Protein AF-A0A1Z4IA26-F1 (afdb_monomer)

Mean predicted aligned error: 9.78 Å

Structure (mmCIF, N/CA/C/O backbone):
data_AF-A0A1Z4IA26-F1
#
_entry.id   AF-A0A1Z4IA26-F1
#
loop_
_atom_site.group_PDB
_atom_site.id
_a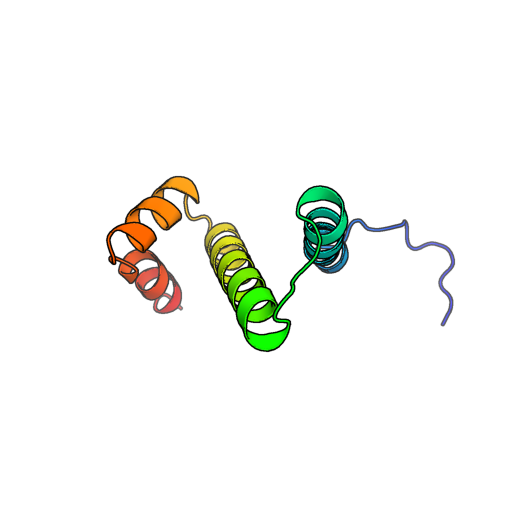tom_site.type_symbol
_atom_site.label_atom_id
_atom_site.label_alt_id
_atom_site.label_comp_id
_atom_site.label_asym_id
_atom_site.label_entity_id
_atom_site.label_seq_id
_atom_site.pdbx_PDB_ins_code
_atom_site.Cartn_x
_atom_site.Cartn_y
_atom_site.Cartn_z
_atom_site.occupancy
_atom_site.B_iso_or_equiv
_atom_site.auth_seq_id
_atom_site.auth_comp_id
_atom_site.auth_asym_id
_atom_site.auth_atom_id
_atom_site.pdbx_PDB_model_num
ATOM 1 N N . MET A 1 1 ? 6.823 26.771 16.215 1.00 47.81 1 MET A N 1
ATOM 2 C CA . MET A 1 1 ? 6.054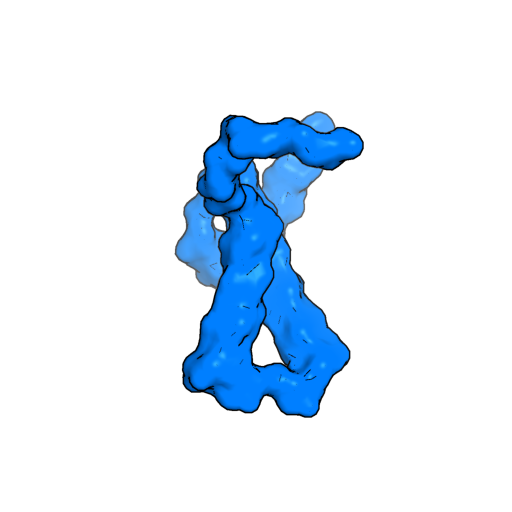 25.594 16.672 1.00 47.81 1 MET A CA 1
ATOM 3 C C . MET A 1 1 ? 6.980 24.391 16.656 1.00 47.81 1 MET A C 1
ATOM 5 O O . MET A 1 1 ? 6.959 23.619 15.711 1.0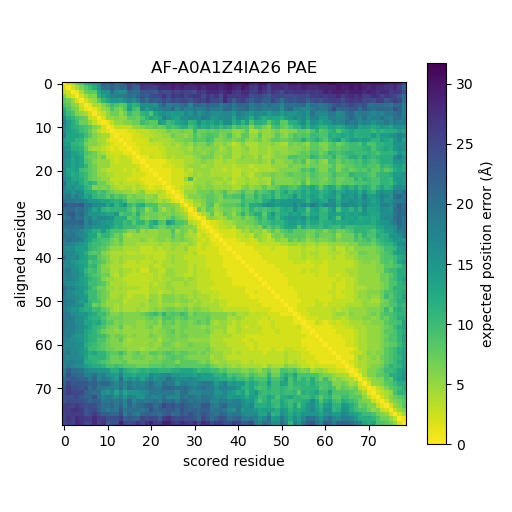0 47.81 1 MET A O 1
ATOM 9 N N . THR A 1 2 ? 7.847 24.284 17.661 1.00 51.78 2 THR A N 1
ATOM 10 C CA . THR A 1 2 ? 8.733 23.128 17.834 1.00 51.78 2 THR A CA 1
ATOM 11 C C . THR A 1 2 ? 8.402 22.572 19.204 1.00 51.78 2 THR A C 1
ATOM 13 O O . THR A 1 2 ? 8.878 23.097 20.203 1.00 51.78 2 THR A O 1
ATOM 16 N N . GLU A 1 3 ? 7.498 21.599 19.261 1.00 57.66 3 GLU A N 1
ATOM 17 C CA . GLU A 1 3 ? 7.184 20.876 20.492 1.00 57.66 3 GLU A CA 1
ATOM 18 C C . GLU A 1 3 ? 8.171 19.705 20.610 1.00 57.66 3 GLU A C 1
ATOM 20 O O . GLU A 1 3 ? 8.063 18.734 19.861 1.00 57.66 3 GLU A O 1
ATOM 25 N N . PRO A 1 4 ? 9.169 19.785 21.509 1.00 66.69 4 PRO A N 1
ATOM 26 C CA . PRO A 1 4 ? 10.305 18.861 21.556 1.00 66.69 4 PRO A CA 1
ATOM 27 C C . PRO A 1 4 ? 9.961 17.477 22.134 1.00 66.69 4 PRO A C 1
ATOM 29 O O . PRO A 1 4 ? 10.863 16.689 22.399 1.00 66.69 4 PRO A O 1
ATOM 32 N N . HIS A 1 5 ? 8.679 17.181 22.366 1.00 63.06 5 HIS A N 1
ATOM 33 C CA . HIS A 1 5 ? 8.239 16.026 23.150 1.00 63.06 5 HIS A CA 1
ATOM 34 C C . HIS A 1 5 ? 7.245 15.107 22.424 1.00 63.06 5 HIS A C 1
ATOM 36 O O . HIS A 1 5 ? 6.650 14.228 23.054 1.00 63.06 5 HIS A O 1
ATOM 42 N N . VAL A 1 6 ? 7.066 15.270 21.107 1.00 64.12 6 VAL A N 1
ATOM 43 C CA . VAL A 1 6 ? 6.360 14.257 20.317 1.00 64.12 6 VAL A CA 1
ATOM 44 C C . VAL A 1 6 ? 7.306 13.067 20.147 1.00 64.12 6 VAL A C 1
ATOM 46 O O . VAL A 1 6 ? 8.367 13.172 19.532 1.00 64.12 6 VAL A O 1
ATOM 49 N N . ALA A 1 7 ? 6.965 11.933 20.759 1.00 64.00 7 ALA A N 1
ATOM 50 C CA . ALA A 1 7 ? 7.687 10.694 20.501 1.00 64.00 7 ALA A CA 1
ATOM 51 C C . ALA A 1 7 ? 7.625 10.405 18.995 1.00 64.00 7 ALA A C 1
ATOM 53 O O . ALA A 1 7 ? 6.597 10.675 18.375 1.00 64.00 7 ALA A O 1
ATOM 54 N N . PHE A 1 8 ? 8.691 9.856 18.404 1.00 63.44 8 PHE A N 1
ATOM 55 C CA . PHE A 1 8 ? 8.654 9.401 17.013 1.00 63.44 8 PHE A CA 1
ATOM 56 C C . PHE A 1 8 ? 7.492 8.418 16.845 1.00 63.44 8 PHE A C 1
ATOM 58 O O . PHE A 1 8 ? 7.556 7.266 17.276 1.00 63.44 8 PHE A O 1
ATOM 65 N N . THR A 1 9 ? 6.386 8.895 16.277 1.00 66.94 9 THR A N 1
ATOM 66 C CA . THR A 1 9 ? 5.204 8.067 16.086 1.00 66.94 9 THR A CA 1
ATOM 67 C C . THR A 1 9 ? 5.397 7.310 14.788 1.00 66.94 9 THR A C 1
ATOM 69 O O . THR A 1 9 ? 5.610 7.930 13.751 1.00 66.94 9 THR A O 1
ATOM 72 N N . ASN A 1 10 ? 5.257 5.989 14.826 1.00 73.56 10 ASN A N 1
ATOM 73 C CA . ASN A 1 10 ? 5.189 5.149 13.634 1.00 73.56 10 ASN A CA 1
ATOM 74 C C . ASN A 1 10 ? 3.838 5.359 12.916 1.00 73.56 10 ASN A C 1
ATOM 76 O O . ASN A 1 10 ? 2.956 4.486 12.917 1.00 73.56 10 ASN A O 1
ATOM 80 N N . ASN A 1 11 ? 3.638 6.564 12.386 1.00 79.81 11 ASN A N 1
ATOM 81 C CA . ASN A 1 11 ? 2.371 6.991 11.816 1.00 79.81 11 ASN A CA 1
ATOM 82 C C . ASN A 1 11 ? 2.051 6.178 10.546 1.00 79.81 11 ASN A C 1
ATOM 84 O O . ASN A 1 11 ? 2.906 5.533 9.934 1.00 79.81 11 ASN A O 1
ATOM 88 N N . GLN A 1 12 ? 0.773 6.138 10.173 1.00 75.19 12 GLN A N 1
ATOM 89 C CA . GLN A 1 12 ? 0.331 5.342 9.026 1.00 75.19 12 GLN A CA 1
ATOM 90 C C . GLN A 1 12 ? 1.004 5.801 7.719 1.00 75.19 12 GLN A C 1
ATOM 92 O O . GLN A 1 12 ? 1.379 4.962 6.905 1.00 75.19 12 GLN A O 1
ATOM 97 N N . ALA A 1 13 ? 1.235 7.109 7.568 1.00 74.62 13 ALA A N 1
ATOM 98 C CA . ALA A 1 13 ? 1.883 7.685 6.393 1.00 74.62 13 ALA A CA 1
ATOM 99 C C . ALA A 1 13 ? 3.323 7.168 6.208 1.00 74.62 13 ALA A C 1
ATOM 101 O O . ALA A 1 13 ? 3.699 6.750 5.115 1.00 74.62 13 ALA A O 1
ATOM 102 N N . GLU A 1 14 ? 4.116 7.109 7.276 1.00 81.75 14 GLU A N 1
ATOM 103 C CA . GLU A 1 14 ? 5.477 6.572 7.258 1.00 81.75 14 GLU A CA 1
ATOM 104 C C . GLU A 1 14 ? 5.511 5.080 6.926 1.00 81.75 14 GLU A C 1
ATOM 106 O O . GLU A 1 14 ? 6.432 4.623 6.243 1.00 81.75 14 GLU A O 1
ATOM 111 N N . ARG A 1 15 ? 4.529 4.303 7.402 1.00 81.06 15 ARG A N 1
ATOM 112 C CA . ARG A 1 15 ? 4.423 2.872 7.069 1.00 81.06 15 ARG A CA 1
ATOM 113 C C . ARG A 1 15 ? 4.119 2.663 5.592 1.00 81.06 15 ARG A C 1
ATOM 115 O O . ARG A 1 15 ? 4.734 1.798 4.964 1.00 81.06 15 ARG A O 1
ATOM 122 N N . ASP A 1 16 ? 3.228 3.476 5.038 1.00 80.25 16 ASP A N 1
ATOM 123 C CA . ASP A 1 16 ? 2.861 3.402 3.626 1.00 80.25 16 ASP A CA 1
ATOM 124 C C . ASP A 1 16 ? 4.039 3.830 2.724 1.00 80.25 16 ASP A C 1
ATOM 126 O O . ASP A 1 16 ? 4.334 3.154 1.733 1.00 80.25 16 ASP A O 1
ATOM 130 N N . LEU A 1 17 ? 4.800 4.861 3.119 1.00 80.12 17 LEU A N 1
ATOM 131 C CA . LEU A 1 17 ? 6.013 5.306 2.416 1.00 80.12 17 LEU A CA 1
ATOM 132 C C . LEU A 1 17 ? 7.165 4.292 2.491 1.00 80.12 17 LEU A C 1
ATOM 134 O O . LEU A 1 17 ? 7.891 4.101 1.510 1.00 80.12 17 LEU A O 1
ATOM 138 N N . ARG A 1 18 ? 7.327 3.585 3.617 1.00 83.94 18 ARG A N 1
ATOM 139 C CA . ARG A 1 18 ? 8.380 2.564 3.776 1.00 83.94 18 ARG A CA 1
ATOM 140 C C . ARG A 1 18 ? 8.293 1.463 2.724 1.00 83.94 18 ARG A C 1
ATOM 142 O O . ARG A 1 18 ? 9.322 0.980 2.250 1.00 83.94 18 ARG A O 1
ATOM 149 N N . MET A 1 19 ? 7.079 1.093 2.320 1.00 83.88 19 MET A N 1
ATOM 150 C CA . MET A 1 19 ? 6.876 0.050 1.313 1.00 83.88 19 MET A CA 1
ATOM 151 C C . MET A 1 19 ? 7.308 0.481 -0.089 1.00 83.88 19 MET A C 1
ATOM 153 O O . MET A 1 19 ? 7.724 -0.371 -0.874 1.00 83.88 19 MET A O 1
ATOM 157 N N . ILE A 1 20 ? 7.283 1.781 -0.394 1.00 84.00 20 ILE A N 1
ATOM 158 C CA . ILE A 1 20 ? 7.822 2.315 -1.652 1.00 84.00 20 ILE A CA 1
ATOM 159 C C . ILE A 1 20 ? 9.343 2.149 -1.676 1.00 84.00 20 ILE A C 1
ATOM 161 O O . ILE A 1 20 ? 9.891 1.633 -2.651 1.00 84.00 20 ILE A O 1
ATOM 165 N N . LYS A 1 21 ? 10.024 2.505 -0.580 1.00 84.19 21 LYS A N 1
ATOM 166 C CA . LYS A 1 21 ? 11.481 2.347 -0.489 1.00 84.19 21 LYS A CA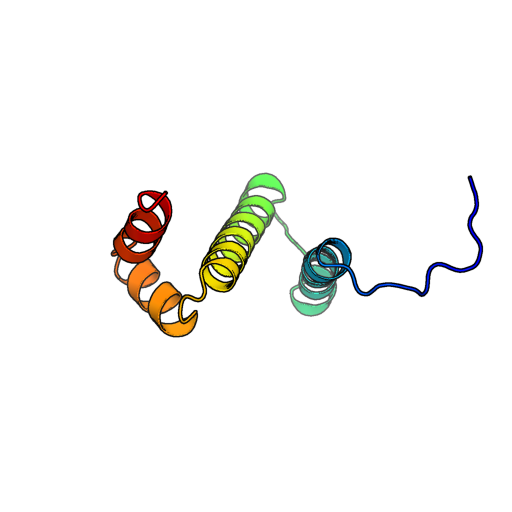 1
ATOM 167 C C . LYS A 1 21 ? 11.896 0.874 -0.517 1.00 84.19 21 LYS A C 1
ATOM 169 O O . LYS A 1 21 ? 12.785 0.514 -1.278 1.00 84.19 21 LYS A O 1
ATOM 174 N N . CYS A 1 22 ? 11.199 0.010 0.222 1.00 84.25 22 CYS A N 1
ATOM 175 C CA . CYS A 1 22 ? 11.419 -1.441 0.194 1.00 84.25 22 CYS A CA 1
ATOM 176 C C . CYS A 1 22 ? 11.280 -2.018 -1.227 1.00 84.25 22 CYS A C 1
ATOM 178 O O . CYS A 1 22 ? 12.136 -2.774 -1.686 1.00 84.25 22 CYS A O 1
ATOM 180 N N . ARG A 1 23 ? 10.248 -1.599 -1.972 1.00 83.62 23 ARG A N 1
ATOM 181 C CA . ARG A 1 23 ? 10.060 -2.001 -3.372 1.00 83.62 23 ARG A CA 1
ATOM 182 C C . ARG A 1 23 ? 11.224 -1.561 -4.262 1.00 83.62 23 ARG A C 1
ATOM 184 O O . ARG A 1 23 ? 11.608 -2.303 -5.163 1.00 83.62 23 ARG A O 1
ATOM 191 N N . GLN A 1 24 ? 11.770 -0.371 -4.027 1.0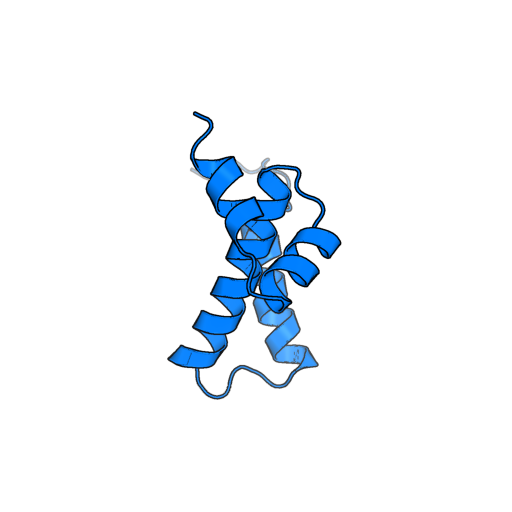0 82.75 24 GLN A N 1
ATOM 192 C CA . GLN A 1 24 ? 12.898 0.144 -4.794 1.00 82.75 24 GLN A CA 1
ATOM 193 C C . GLN A 1 24 ? 14.180 -0.653 -4.536 1.00 82.75 24 GLN A C 1
ATOM 195 O O . GLN A 1 24 ? 14.828 -1.056 -5.498 1.00 82.75 24 GLN A O 1
ATOM 200 N N . GLU A 1 25 ? 14.493 -0.925 -3.268 1.00 83.56 25 GLU A N 1
ATOM 201 C CA . GLU A 1 25 ? 15.713 -1.638 -2.866 1.00 83.56 25 GLU A CA 1
ATOM 202 C C . GLU A 1 25 ? 15.683 -3.125 -3.250 1.00 83.56 25 GLU A C 1
ATOM 204 O O . GLU A 1 25 ? 16.674 -3.654 -3.740 1.00 83.56 25 GLU A O 1
ATOM 209 N N . ILE A 1 26 ? 14.544 -3.805 -3.066 1.00 81.25 26 ILE A N 1
ATOM 210 C CA . ILE A 1 26 ? 14.458 -5.263 -3.266 1.00 81.25 26 ILE A CA 1
ATOM 211 C C . ILE A 1 26 ? 14.087 -5.627 -4.708 1.00 81.25 26 ILE A C 1
ATOM 213 O O . ILE A 1 26 ? 14.554 -6.632 -5.235 1.00 81.25 26 ILE A O 1
ATOM 217 N N . SER A 1 27 ? 13.228 -4.842 -5.366 1.00 76.56 27 SER A N 1
ATOM 218 C CA . SER A 1 27 ? 12.688 -5.187 -6.693 1.00 76.56 27 SER A CA 1
ATOM 219 C C . SER A 1 27 ? 13.244 -4.339 -7.841 1.00 76.56 27 SER A C 1
ATOM 221 O O . SER A 1 27 ? 12.726 -4.428 -8.953 1.00 76.56 27 SER A O 1
ATOM 223 N N . GLY A 1 28 ? 14.278 -3.523 -7.601 1.00 73.50 28 GLY A N 1
ATOM 224 C CA . GLY A 1 28 ? 14.993 -2.791 -8.655 1.00 73.50 28 GLY A CA 1
ATOM 225 C C . GLY A 1 28 ? 14.281 -1.542 -9.189 1.00 73.50 28 GLY A C 1
ATOM 226 O O . GLY A 1 28 ? 14.513 -1.144 -10.330 1.00 73.50 28 GLY A O 1
ATOM 227 N N . GLY A 1 29 ? 13.425 -0.914 -8.378 1.00 73.69 29 GLY A N 1
ATOM 228 C CA . GLY A 1 29 ? 12.725 0.325 -8.739 1.00 73.69 29 GLY A CA 1
ATOM 229 C C . GLY A 1 29 ? 11.577 0.160 -9.745 1.00 73.69 29 GLY A C 1
ATOM 230 O O . GLY A 1 29 ? 11.343 -0.901 -10.323 1.00 73.69 29 GLY A O 1
ATOM 231 N N . LEU A 1 30 ? 10.805 1.234 -9.930 1.00 72.69 30 LEU A N 1
ATOM 232 C CA . LEU A 1 30 ? 9.671 1.290 -10.858 1.00 72.69 30 LEU A CA 1
ATOM 233 C C . LEU A 1 30 ? 10.151 1.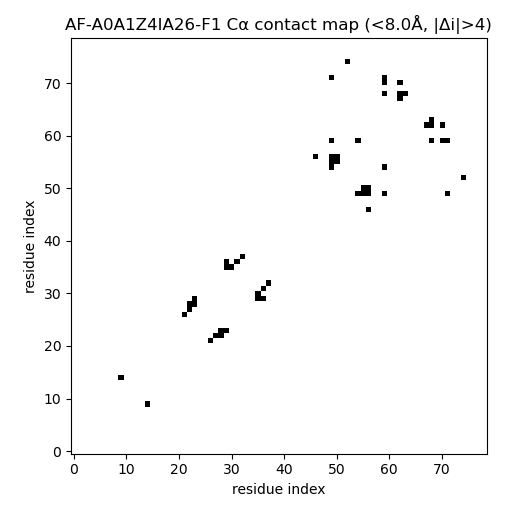917 -12.175 1.00 72.69 30 LEU A C 1
ATOM 235 O O . LEU A 1 30 ? 10.402 3.115 -12.232 1.00 72.69 30 LEU A O 1
ATOM 239 N N . ARG A 1 31 ? 10.309 1.098 -13.226 1.00 74.25 31 ARG A N 1
ATOM 240 C CA . ARG A 1 31 ? 10.869 1.531 -14.526 1.00 74.25 31 ARG A CA 1
ATOM 241 C C . ARG A 1 31 ? 9.934 2.438 -15.333 1.00 74.25 31 ARG A C 1
ATOM 243 O O . ARG A 1 31 ? 10.405 3.287 -16.075 1.00 74.25 31 ARG A O 1
ATOM 250 N N . CYS A 1 32 ? 8.623 2.271 -15.164 1.00 78.81 32 CYS A N 1
ATOM 251 C CA . CYS A 1 32 ? 7.598 3.156 -15.715 1.00 78.81 32 CYS A CA 1
ATOM 252 C C . CYS A 1 32 ? 6.855 3.793 -14.549 1.00 78.81 32 CYS A C 1
ATOM 254 O O . CYS A 1 32 ? 5.998 3.142 -13.951 1.00 78.81 32 CYS A O 1
ATOM 256 N N . PHE A 1 33 ? 7.215 5.030 -14.208 1.00 71.69 33 PHE A N 1
ATOM 257 C CA . PHE A 1 33 ? 6.680 5.710 -13.033 1.00 71.69 33 PHE A CA 1
ATOM 258 C C . PHE A 1 33 ? 5.148 5.788 -13.096 1.00 71.69 33 PHE A C 1
ATOM 260 O O . PHE A 1 33 ? 4.488 5.252 -12.214 1.00 71.69 33 PHE A O 1
ATOM 267 N N . ASP A 1 34 ? 4.577 6.297 -14.190 1.00 77.38 34 ASP A N 1
ATOM 268 C CA . ASP A 1 34 ? 3.126 6.489 -14.307 1.00 77.38 34 ASP A CA 1
ATOM 269 C C . ASP A 1 34 ? 2.320 5.205 -14.119 1.00 77.38 34 ASP A C 1
ATOM 271 O O . ASP A 1 34 ? 1.394 5.162 -13.316 1.00 77.38 34 ASP A O 1
ATOM 275 N N . PHE A 1 35 ? 2.681 4.125 -14.812 1.00 77.50 35 PHE A N 1
ATOM 276 C CA . PHE A 1 35 ? 1.915 2.883 -14.737 1.00 77.50 35 PHE A CA 1
ATOM 277 C C . PHE A 1 35 ? 2.244 2.073 -13.481 1.00 77.50 35 PHE A C 1
ATOM 279 O O . PHE A 1 35 ? 1.349 1.626 -12.765 1.00 77.50 35 PHE A O 1
ATOM 286 N N . ALA A 1 36 ? 3.529 1.872 -13.190 1.00 79.62 36 ALA A N 1
ATOM 287 C CA . ALA A 1 36 ? 3.942 0.956 -12.138 1.00 79.62 36 ALA A CA 1
ATOM 288 C C . ALA A 1 36 ? 3.746 1.558 -10.736 1.00 79.62 36 ALA A C 1
ATOM 290 O O . ALA A 1 36 ? 3.387 0.818 -9.817 1.00 79.62 36 ALA A O 1
ATOM 291 N N . VAL A 1 37 ? 3.924 2.878 -10.565 1.00 81.81 37 VAL A N 1
ATOM 292 C CA . VAL A 1 37 ? 3.588 3.562 -9.301 1.00 81.81 37 VAL A CA 1
ATOM 293 C C . VAL A 1 37 ? 2.083 3.541 -9.094 1.00 81.81 37 VAL A C 1
ATOM 295 O O . VAL A 1 37 ? 1.644 3.127 -8.025 1.00 81.81 37 VAL A O 1
ATOM 298 N N . SER A 1 38 ? 1.295 3.903 -10.112 1.00 83.69 38 SER A N 1
ATOM 299 C CA . SER A 1 38 ? -0.170 3.910 -10.007 1.00 83.69 38 SER A CA 1
ATOM 300 C C . SER A 1 38 ? -0.729 2.523 -9.703 1.00 83.69 38 SER A C 1
ATOM 302 O O . SER A 1 38 ? -1.558 2.381 -8.809 1.00 83.69 38 SER A O 1
ATOM 304 N N . LEU A 1 39 ? -0.237 1.472 -10.367 1.00 84.88 39 LEU A N 1
ATOM 305 C CA . LEU A 1 39 ? -0.653 0.095 -10.087 1.00 84.88 39 LEU A CA 1
ATOM 306 C C . LEU A 1 39 ? -0.314 -0.314 -8.648 1.00 84.88 39 LEU A C 1
ATOM 308 O O . LEU A 1 39 ? -1.156 -0.870 -7.942 1.00 84.88 39 LEU A O 1
ATOM 312 N N . PHE A 1 40 ? 0.906 -0.019 -8.193 1.00 85.00 40 PHE A N 1
ATOM 313 C CA . PHE A 1 40 ? 1.327 -0.327 -6.829 1.00 85.00 40 PHE A CA 1
ATOM 314 C C . PHE A 1 40 ? 0.495 0.433 -5.788 1.00 85.00 40 PHE A C 1
ATOM 316 O O . PHE A 1 40 ? 0.013 -0.171 -4.825 1.00 85.00 40 PHE A O 1
ATOM 323 N N . ALA A 1 41 ? 0.290 1.733 -5.999 1.00 85.12 41 ALA A N 1
ATOM 324 C CA . ALA A 1 41 ? -0.513 2.588 -5.136 1.00 85.12 41 ALA A CA 1
ATOM 325 C C . ALA A 1 41 ? -1.973 2.121 -5.083 1.00 85.12 41 ALA A C 1
ATOM 327 O O . ALA A 1 41 ? -2.528 2.014 -3.992 1.00 85.12 41 ALA A O 1
ATOM 328 N N . ASN A 1 42 ? -2.567 1.753 -6.223 1.00 86.56 42 ASN A N 1
ATOM 329 C CA . ASN A 1 42 ? -3.937 1.244 -6.295 1.00 86.56 42 ASN A CA 1
ATOM 330 C C . ASN A 1 42 ? -4.110 -0.048 -5.495 1.00 86.56 42 ASN A C 1
ATOM 332 O O . ASN A 1 42 ? -5.015 -0.135 -4.668 1.00 86.56 42 ASN A O 1
ATOM 336 N N . ILE A 1 43 ? -3.215 -1.027 -5.677 1.00 87.81 43 ILE A N 1
ATOM 337 C CA . ILE A 1 43 ? -3.271 -2.292 -4.929 1.00 87.81 43 ILE A CA 1
ATOM 338 C C . ILE A 1 43 ? -3.147 -2.023 -3.424 1.00 87.81 43 ILE A C 1
ATOM 340 O O . ILE A 1 43 ? -3.936 -2.537 -2.632 1.00 87.81 43 ILE A O 1
ATOM 344 N N . ARG A 1 44 ? -2.181 -1.196 -3.003 1.00 87.00 44 ARG A N 1
ATOM 345 C CA . ARG A 1 44 ? -1.987 -0.897 -1.575 1.00 87.00 44 ARG A CA 1
ATOM 346 C C . ARG A 1 44 ? -3.144 -0.101 -0.977 1.00 87.00 44 ARG A C 1
ATOM 348 O O . ARG A 1 44 ? -3.551 -0.412 0.139 1.00 87.00 44 ARG A O 1
ATOM 355 N N . SER A 1 45 ? -3.673 0.881 -1.703 1.00 86.06 45 SER A N 1
ATOM 356 C CA . SER A 1 45 ? -4.844 1.669 -1.305 1.00 86.06 45 SER A CA 1
ATOM 357 C C . SER A 1 45 ? -6.061 0.766 -1.109 1.00 86.06 45 SER A C 1
ATOM 359 O O . SER A 1 45 ? -6.697 0.801 -0.056 1.00 86.06 45 SER A O 1
ATOM 361 N N . PHE A 1 46 ? -6.313 -0.127 -2.068 1.00 86.75 46 PHE A N 1
ATOM 362 C CA . PHE A 1 46 ? -7.385 -1.114 -2.000 1.00 86.75 46 PHE A CA 1
ATOM 363 C C . PHE A 1 46 ? -7.260 -2.016 -0.761 1.00 86.75 46 PHE A C 1
ATOM 365 O O . PHE A 1 46 ? -8.195 -2.104 0.034 1.00 86.75 46 PHE A O 1
ATOM 372 N N . LEU A 1 47 ? -6.086 -2.615 -0.527 1.00 87.19 47 LEU A N 1
ATOM 373 C CA . LEU A 1 47 ? -5.844 -3.468 0.648 1.00 87.19 47 LEU A CA 1
ATOM 374 C C . LEU A 1 47 ? -5.942 -2.694 1.973 1.00 87.19 47 LEU A C 1
ATOM 376 O O . LEU A 1 47 ? -6.490 -3.210 2.945 1.00 87.19 47 LEU A O 1
ATOM 380 N N . SER A 1 48 ? -5.416 -1.467 2.023 1.00 85.81 48 SER A N 1
ATOM 381 C CA . SER A 1 48 ? -5.468 -0.606 3.214 1.00 85.81 48 SER A CA 1
ATOM 382 C C . SER A 1 48 ? -6.911 -0.285 3.589 1.00 85.81 48 SER A C 1
ATOM 384 O O . SER A 1 48 ? -7.296 -0.386 4.752 1.00 85.81 48 SER A O 1
ATOM 386 N N . THR A 1 49 ? -7.735 0.035 2.597 1.00 85.81 49 THR A N 1
ATOM 387 C CA . THR A 1 49 ? -9.156 0.312 2.795 1.00 85.81 49 THR A CA 1
ATOM 388 C C . THR A 1 49 ? -9.922 -0.949 3.208 1.00 85.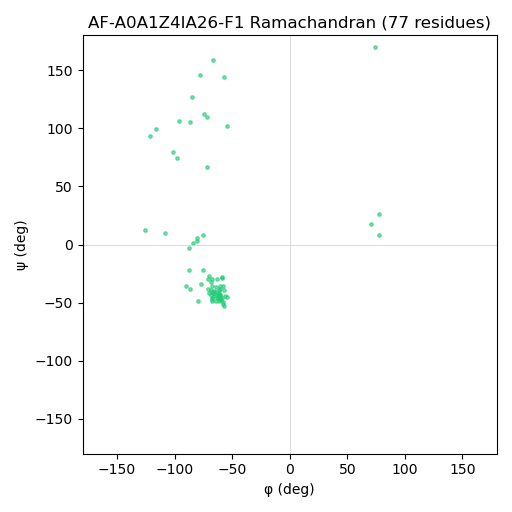81 49 THR A C 1
ATOM 390 O O . THR A 1 49 ? -10.641 -0.893 4.202 1.00 85.81 49 THR A O 1
ATOM 393 N N . ALA A 1 50 ? -9.686 -2.113 2.583 1.00 87.06 50 ALA A N 1
ATOM 394 C CA . ALA A 1 50 ? -10.260 -3.387 3.055 1.00 87.06 50 ALA A CA 1
ATOM 395 C C . ALA A 1 50 ? -9.921 -3.665 4.526 1.00 87.06 50 ALA A C 1
ATOM 397 O O . ALA A 1 50 ? -10.797 -4.021 5.311 1.00 87.06 50 ALA A O 1
ATOM 398 N N . SER A 1 51 ? -8.659 -3.453 4.908 1.00 87.06 51 SER A N 1
ATOM 399 C CA . SER A 1 51 ? -8.214 -3.635 6.289 1.00 87.06 51 SER A CA 1
ATOM 400 C C . SER A 1 51 ? -8.938 -2.703 7.262 1.00 87.06 51 SER 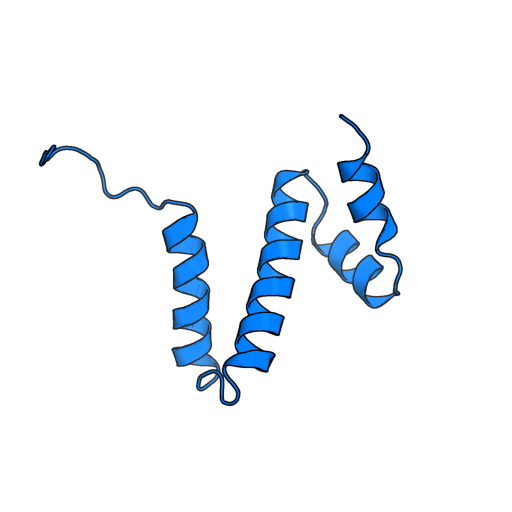A C 1
ATOM 402 O O . SER A 1 51 ? -9.269 -3.129 8.365 1.00 87.06 51 SER A O 1
ATOM 404 N N . LYS A 1 52 ? -9.187 -1.442 6.877 1.00 86.06 52 LYS A N 1
ATOM 405 C CA . LYS A 1 52 ? -9.899 -0.453 7.709 1.00 86.06 52 LYS A CA 1
ATOM 406 C C . LYS A 1 52 ? -11.373 -0.800 7.897 1.00 86.06 52 LYS A C 1
ATOM 408 O O . LYS A 1 52 ? -11.918 -0.533 8.960 1.00 86.06 52 LYS A O 1
ATOM 413 N N . HIS A 1 53 ? -11.990 -1.430 6.901 1.00 85.94 53 HIS A N 1
ATOM 414 C CA . HIS A 1 53 ? -13.355 -1.952 6.993 1.00 85.94 53 HIS A CA 1
ATOM 415 C C . HIS A 1 53 ? -13.442 -3.311 7.712 1.00 85.94 53 HIS A C 1
ATOM 417 O O . HIS A 1 53 ? -14.511 -3.909 7.756 1.00 85.94 53 HIS A O 1
ATOM 423 N N . GLY A 1 54 ? -12.338 -3.819 8.278 1.00 86.62 54 GLY A N 1
ATOM 424 C CA . GLY A 1 54 ? -12.326 -5.092 9.006 1.00 86.62 54 GLY A CA 1
ATOM 425 C C . GLY A 1 54 ? -12.499 -6.323 8.112 1.00 86.62 54 GLY A C 1
ATOM 426 O O . GLY A 1 54 ? -12.835 -7.397 8.606 1.00 86.62 54 GLY A O 1
ATOM 427 N N . LEU A 1 55 ? -12.278 -6.187 6.801 1.00 87.69 55 LEU A N 1
ATOM 428 C CA . LEU A 1 55 ? -12.417 -7.289 5.853 1.00 87.69 55 LEU A CA 1
ATOM 429 C C . LEU A 1 55 ? -11.206 -8.226 5.917 1.00 87.69 55 LEU A C 1
ATOM 431 O O . LEU A 1 55 ? -10.060 -7.796 6.074 1.00 87.69 55 LEU A O 1
ATOM 435 N N . HIS A 1 56 ? -11.445 -9.521 5.714 1.00 88.94 56 HIS A N 1
ATOM 436 C CA . HIS A 1 56 ? -10.375 -10.509 5.639 1.00 88.94 56 HIS A CA 1
ATOM 437 C C . HIS A 1 56 ? -9.590 -10.362 4.324 1.00 88.94 56 HIS A C 1
ATOM 439 O O . HIS A 1 56 ? -10.096 -10.674 3.244 1.00 88.94 56 HIS A O 1
ATOM 445 N N . LEU A 1 57 ? -8.337 -9.892 4.399 1.00 87.94 57 LEU A N 1
ATOM 446 C CA . LEU A 1 57 ? -7.550 -9.531 3.208 1.00 87.94 57 LEU A CA 1
ATOM 447 C C . LEU A 1 57 ? -7.384 -10.679 2.208 1.00 87.94 57 LEU A C 1
ATOM 449 O O . LEU A 1 57 ? -7.445 -10.433 1.007 1.00 87.94 57 LEU A O 1
ATOM 453 N N . LEU A 1 58 ? -7.175 -11.915 2.677 1.00 90.19 58 LEU A N 1
ATOM 454 C CA . LEU A 1 58 ? -7.007 -13.065 1.783 1.00 90.19 58 LEU A CA 1
ATOM 455 C C . LEU A 1 58 ? -8.258 -13.262 0.921 1.00 90.19 58 LEU A C 1
ATOM 457 O O . LEU A 1 58 ? -8.158 -13.407 -0.291 1.00 90.19 58 LEU A O 1
ATOM 461 N N . GLU A 1 59 ? -9.435 -13.201 1.544 1.00 89.25 59 GLU A N 1
ATOM 462 C CA . GLU A 1 59 ? -10.711 -13.366 0.853 1.00 89.25 59 GLU A CA 1
ATOM 463 C C . GLU A 1 59 ? -10.944 -12.236 -0.152 1.00 89.25 59 GLU A C 1
ATOM 465 O O . GLU A 1 59 ? -11.348 -12.489 -1.287 1.00 89.25 59 GLU A O 1
ATOM 470 N N . VAL A 1 60 ? -10.629 -10.998 0.236 1.00 87.81 60 VAL A N 1
ATOM 471 C CA . VAL A 1 60 ? -10.720 -9.825 -0.642 1.00 87.81 60 VAL A CA 1
ATOM 472 C C . VAL A 1 60 ? -9.807 -9.978 -1.861 1.00 87.81 60 VAL A C 1
ATOM 474 O O . VAL A 1 60 ? -10.235 -9.702 -2.981 1.00 87.81 60 VAL A O 1
ATOM 477 N N . ILE A 1 61 ? -8.573 -10.451 -1.674 1.00 90.06 61 ILE A N 1
ATOM 478 C CA . ILE A 1 61 ? -7.630 -10.693 -2.774 1.00 90.06 61 ILE A CA 1
ATOM 479 C C . ILE A 1 61 ? -8.165 -11.790 -3.698 1.00 90.06 61 ILE A C 1
ATOM 481 O O . ILE A 1 61 ? -8.222 -11.584 -4.910 1.00 90.06 61 ILE A O 1
ATOM 485 N N . THR A 1 62 ? -8.600 -12.927 -3.147 1.00 90.94 62 THR A N 1
ATOM 486 C CA . THR A 1 62 ? -9.147 -14.039 -3.938 1.00 90.94 62 THR A CA 1
ATOM 487 C C . THR A 1 62 ? -10.365 -13.598 -4.746 1.00 90.94 62 THR A C 1
ATOM 489 O O . THR A 1 62 ? -10.433 -13.857 -5.945 1.00 90.94 62 THR A O 1
ATOM 492 N N . LYS A 1 63 ? -11.303 -12.873 -4.127 1.00 87.88 63 LYS A N 1
ATOM 493 C CA . LYS A 1 63 ? -12.505 -12.372 -4.802 1.00 87.88 63 LYS A CA 1
ATOM 494 C C . LYS A 1 63 ? -12.184 -11.330 -5.877 1.00 87.88 63 LYS A C 1
ATOM 496 O O . LYS A 1 63 ? -12.741 -11.423 -6.968 1.00 87.88 63 LYS A O 1
ATOM 501 N N . SER A 1 64 ? -11.240 -10.416 -5.630 1.00 87.19 64 SER A N 1
ATOM 502 C CA . SER A 1 64 ? -10.766 -9.465 -6.649 1.00 87.19 64 SER A CA 1
ATOM 503 C C . SER A 1 64 ? -10.137 -10.162 -7.855 1.00 87.19 64 SER A C 1
ATOM 505 O O . SER A 1 64 ? -10.409 -9.772 -8.988 1.00 87.19 64 SER A O 1
ATOM 507 N N . LEU A 1 65 ? -9.331 -11.207 -7.639 1.00 87.81 65 LEU A N 1
ATOM 508 C CA . LEU A 1 65 ? -8.713 -11.970 -8.732 1.00 87.81 65 LEU A CA 1
ATOM 509 C C . LEU A 1 65 ? -9.740 -12.763 -9.554 1.00 87.81 65 LEU A C 1
ATOM 511 O O . LEU A 1 65 ? -9.551 -12.943 -10.752 1.00 87.81 65 LEU A O 1
ATOM 515 N N . LEU A 1 66 ? -10.840 -13.190 -8.931 1.00 90.00 66 LEU A N 1
ATOM 516 C CA . LEU A 1 66 ? -11.974 -13.840 -9.599 1.00 90.00 66 LEU A CA 1
ATOM 517 C C . LEU A 1 66 ? -12.933 -12.842 -10.281 1.00 90.00 66 LEU A C 1
ATOM 519 O O . LEU A 1 66 ? -13.966 -13.250 -10.806 1.00 90.00 66 LEU A O 1
ATOM 523 N N . GLY A 1 67 ? -12.623 -11.540 -10.262 1.00 83.75 67 GLY A N 1
ATOM 524 C CA . GLY A 1 67 ? -13.455 -10.487 -10.853 1.00 83.75 67 GLY A CA 1
ATOM 525 C C . GLY A 1 67 ? -14.675 -10.093 -10.013 1.00 83.75 67 GLY A C 1
ATOM 526 O O . GLY A 1 67 ? -15.505 -9.310 -10.467 1.00 83.75 67 GLY A O 1
ATOM 527 N N . ASN A 1 68 ? -14.794 -10.597 -8.783 1.00 77.44 68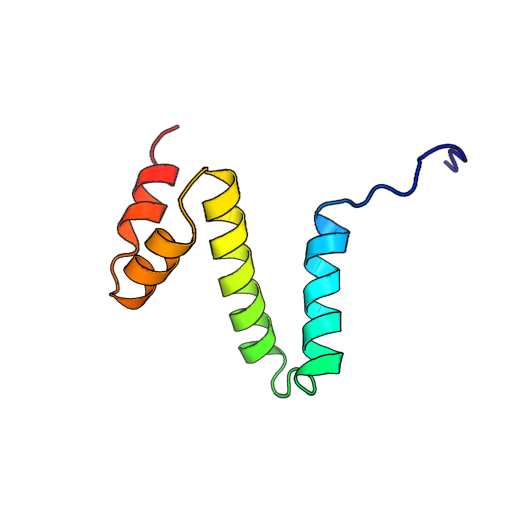 ASN A N 1
ATOM 528 C CA . ASN A 1 68 ? -15.914 -10.312 -7.894 1.00 77.44 68 ASN A CA 1
ATOM 529 C C . ASN A 1 68 ? -15.533 -9.269 -6.831 1.00 77.44 68 ASN A C 1
ATOM 531 O O . ASN A 1 68 ? -15.266 -9.587 -5.673 1.00 77.44 68 ASN A O 1
ATOM 535 N N . THR A 1 69 ? -15.532 -7.995 -7.218 1.00 68.44 69 THR A N 1
ATOM 536 C CA . THR A 1 69 ? -15.214 -6.864 -6.324 1.00 68.44 69 THR A CA 1
ATOM 537 C C . THR A 1 69 ? -16.410 -6.378 -5.493 1.00 68.44 69 THR A C 1
ATOM 539 O O . THR A 1 69 ? -16.272 -5.445 -4.699 1.00 68.44 69 THR A O 1
ATOM 542 N N . SER A 1 70 ? -17.581 -7.016 -5.626 1.00 64.62 70 SER A N 1
ATOM 543 C CA . SER A 1 70 ? -18.830 -6.599 -4.964 1.00 64.62 70 SER A CA 1
ATOM 544 C C . SER A 1 70 ? -18.738 -6.568 -3.433 1.00 64.62 70 SER A C 1
ATOM 546 O O . SER A 1 70 ? -19.369 -5.724 -2.801 1.00 64.62 70 SER A O 1
ATOM 548 N N . VAL A 1 71 ? -17.880 -7.407 -2.839 1.00 63.22 71 VAL A N 1
ATOM 549 C CA . VAL A 1 71 ? -17.595 -7.411 -1.391 1.00 63.22 71 VAL A CA 1
ATOM 550 C C . VAL A 1 71 ? -17.052 -6.085 -0.870 1.00 63.22 71 VAL A C 1
ATOM 552 O O . VAL A 1 71 ? -17.246 -5.758 0.295 1.00 63.22 71 VAL A O 1
ATOM 555 N N . PHE A 1 72 ? -16.380 -5.317 -1.724 1.00 61.31 72 PHE A N 1
ATOM 556 C CA . PHE A 1 72 ? -15.799 -4.037 -1.347 1.00 61.31 72 PHE A CA 1
ATOM 557 C C . PHE A 1 72 ? -16.810 -2.894 -1.493 1.00 61.31 72 PHE A C 1
ATOM 559 O O . PHE A 1 72 ? -16.877 -2.013 -0.642 1.00 61.31 72 PHE A O 1
ATOM 566 N N . LEU A 1 73 ? -17.639 -2.933 -2.543 1.00 60.03 73 LEU A N 1
ATOM 567 C CA . LEU A 1 73 ? -18.683 -1.932 -2.790 1.00 60.03 73 LEU A CA 1
ATOM 568 C C . LEU A 1 73 ? -19.838 -2.035 -1.786 1.00 60.03 73 LEU A C 1
ATOM 570 O O . LEU A 1 73 ? -20.318 -1.007 -1.319 1.00 60.03 73 LEU A O 1
ATOM 574 N N . ALA A 1 74 ? -20.231 -3.248 -1.389 1.00 56.62 74 ALA A N 1
ATOM 575 C CA . ALA A 1 74 ? -21.301 -3.454 -0.408 1.00 56.62 74 ALA A CA 1
ATOM 576 C C . ALA A 1 74 ? -20.969 -2.868 0.982 1.00 56.62 74 ALA A C 1
ATOM 578 O O . ALA A 1 74 ? -21.859 -2.429 1.709 1.00 56.62 74 ALA A O 1
ATOM 579 N N . SER A 1 75 ? -19.681 -2.813 1.341 1.00 53.53 75 SER A N 1
ATOM 580 C CA . SER A 1 75 ? -19.218 -2.192 2.588 1.00 53.53 75 SER A CA 1
ATOM 581 C C . SER A 1 75 ? -19.233 -0.658 2.545 1.00 53.53 75 SER A C 1
ATOM 583 O O . SER A 1 75 ? -19.234 -0.039 3.605 1.00 53.53 75 SER A O 1
ATOM 585 N N . LEU A 1 76 ? -19.212 -0.039 1.359 1.00 55.09 76 LEU A N 1
ATOM 586 C CA . LEU A 1 76 ? -19.181 1.421 1.188 1.00 55.09 76 LEU A CA 1
ATOM 587 C C . LEU A 1 76 ? -20.585 2.041 1.171 1.00 55.09 76 LEU A C 1
ATOM 589 O O . LEU A 1 76 ? -20.731 3.226 1.446 1.00 55.09 76 LEU A O 1
ATOM 593 N N . THR A 1 77 ? -21.613 1.249 0.858 1.00 50.09 77 THR A N 1
ATOM 594 C CA . THR A 1 77 ? -23.017 1.690 0.812 1.00 50.09 77 THR A CA 1
ATOM 595 C C . THR A 1 77 ? -23.734 1.592 2.157 1.00 50.09 77 THR A C 1
ATOM 597 O O . THR A 1 77 ? -24.900 1.956 2.245 1.00 50.09 77 THR A O 1
ATOM 600 N N . THR A 1 78 ? -23.069 1.074 3.194 1.00 46.31 78 THR A N 1
ATOM 601 C CA . THR A 1 78 ? -23.633 0.977 4.547 1.00 46.31 78 THR A CA 1
ATOM 602 C C . THR A 1 78 ? -23.128 2.153 5.387 1.00 46.31 78 THR A C 1
ATOM 604 O O . THR A 1 78 ? -22.223 1.989 6.201 1.00 46.31 78 THR A O 1
ATOM 607 N N . SER A 1 79 ? -23.677 3.340 5.127 1.00 41.25 79 SER A N 1
ATOM 608 C CA . SER A 1 79 ? -23.626 4.545 5.971 1.00 41.25 79 SER A CA 1
ATOM 609 C C . SER A 1 79 ? -24.882 5.367 5.730 1.00 41.25 79 SER A C 1
ATOM 611 O O . SER A 1 79 ? -25.275 5.473 4.546 1.00 41.25 79 SER A O 1
#

Secondary structure (DSSP, 8-state):
---TT------HHHHHHHHHHHHHHHHT--SSIIIIIHHHHHHHHHHHHHHHTT--HHHHHHHHHTT-THHHHHHHS--

Radius of gyration: 16.44 Å; Cα contacts (8 Å, |Δi|>4): 28; chains: 1; bounding box: 39×40×39 Å

Foldseek 3Di:
DCDPPDDPDPDPVVVVVVVQVVCCVPVVHDPDCVPRVVVVCVVVVQLVLCVVLVHDSVVCVVCVVVVNNVVVVVSVPPD

Solvent-accessible surface area (backbone atoms only — not comparable to full-atom values): 4915 Å² total; per-residue (Å²): 142,83,76,94,75,72,72,92,67,89,43,71,68,59,58,60,52,48,53,56,53,49,45,34,74,76,66,73,45,65,90,48,55,76,62,48,47,49,52,51,48,49,55,49,51,52,53,52,50,38,52,73,72,70,46,62,63,69,60,53,50,55,30,46,76,73,71,49,55,60,76,61,55,61,62,70,69,73,120

Sequence (79 aa):
MTEPHVAFTNNQAERDLRMIKCRQEISGGLRCFDFAVSLFANIRSFLSTASKHGLHLLEVITKSLLGNTSVFLASLTTS

pLDDT: mean 76.87, std 12.26, range [41.25, 90.94]